Protein AF-A0A6A4U8E7-F1 (afdb_monomer)

Mean predicted aligned error: 12.21 Å

Structure (mmCIF, N/CA/C/O backbone):
data_AF-A0A6A4U8E7-F1
#
_entry.id   AF-A0A6A4U8E7-F1
#
loop_
_atom_site.group_PDB
_atom_site.id
_atom_site.type_symbol
_atom_site.label_atom_id
_atom_site.label_alt_id
_atom_site.label_comp_id
_atom_site.label_asym_id
_atom_site.label_entity_id
_atom_site.label_seq_id
_atom_site.pdbx_PDB_ins_code
_atom_site.Cartn_x
_atom_site.Cartn_y
_atom_site.Cartn_z
_atom_site.occupancy
_atom_site.B_iso_or_equiv
_atom_site.auth_seq_id
_atom_site.auth_comp_id
_atom_site.auth_asym_id
_atom_site.auth_atom_id
_atom_site.pdbx_PDB_model_num
ATOM 1 N N . MET A 1 1 ? -28.619 -0.203 65.677 1.00 39.81 1 MET A N 1
ATOM 2 C CA . MET A 1 1 ? -28.770 0.314 64.304 1.00 39.81 1 MET A CA 1
ATOM 3 C C . MET A 1 1 ? -27.528 -0.074 63.530 1.00 39.81 1 MET A C 1
ATOM 5 O O . MET A 1 1 ? -26.461 0.410 63.869 1.00 39.81 1 MET A O 1
ATOM 9 N N . SER A 1 2 ? -27.633 -1.004 62.584 1.00 49.03 2 SER A N 1
ATOM 10 C CA . SER A 1 2 ? -26.520 -1.334 61.689 1.00 49.03 2 SER A CA 1
ATOM 11 C C . SER A 1 2 ? -26.690 -0.506 60.421 1.00 49.03 2 SER A C 1
ATOM 13 O O . SER A 1 2 ? -27.540 -0.829 59.594 1.00 49.03 2 SER A O 1
ATOM 15 N N . GLU A 1 3 ? -25.930 0.581 60.300 1.00 63.62 3 GLU A N 1
ATOM 16 C CA . GLU A 1 3 ? -25.820 1.343 59.055 1.00 63.62 3 GLU A CA 1
ATOM 17 C C . GLU A 1 3 ? -25.200 0.433 57.982 1.00 63.62 3 GLU A C 1
ATOM 19 O O . GLU A 1 3 ? -24.076 -0.052 58.120 1.00 63.62 3 GLU A O 1
ATOM 24 N N . GLN A 1 4 ? -25.965 0.135 56.933 1.00 62.72 4 GLN A N 1
ATOM 25 C CA . GLN A 1 4 ? -25.472 -0.565 55.749 1.00 62.72 4 GLN A CA 1
ATOM 26 C C . GLN A 1 4 ? -2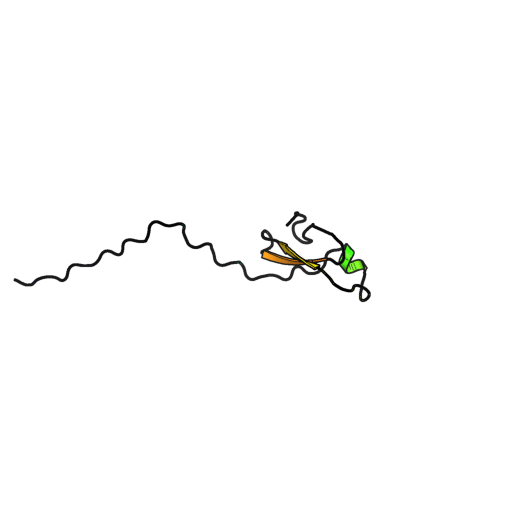4.755 0.455 54.849 1.00 62.72 4 GLN A C 1
ATOM 28 O O . GLN A 1 4 ? -25.318 1.523 54.606 1.00 62.72 4 GLN A O 1
ATOM 33 N N . PRO A 1 5 ? -23.548 0.158 54.336 1.00 62.44 5 PRO A N 1
ATOM 34 C CA . PRO A 1 5 ? -22.821 1.082 53.476 1.00 62.44 5 PRO A CA 1
ATOM 35 C C . PRO A 1 5 ? -23.565 1.258 52.149 1.00 62.44 5 PRO A C 1
ATOM 37 O O . PRO A 1 5 ? -23.896 0.288 51.462 1.00 62.44 5 PRO A O 1
ATOM 40 N N . GLU A 1 6 ? -23.846 2.513 51.812 1.00 69.31 6 GLU A N 1
ATOM 41 C CA . GLU A 1 6 ? -24.557 2.917 50.605 1.00 69.31 6 GLU A CA 1
ATOM 42 C C . GLU A 1 6 ? -23.793 2.424 49.361 1.00 69.31 6 GLU A C 1
ATOM 44 O O . GLU A 1 6 ? -22.637 2.783 49.124 1.00 69.31 6 GLU A O 1
ATOM 49 N N . ARG A 1 7 ? -24.411 1.526 48.583 1.00 72.12 7 A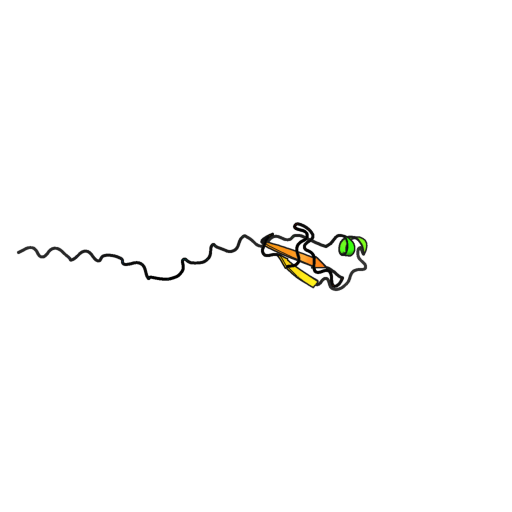RG A N 1
ATOM 50 C CA . ARG A 1 7 ? -23.821 0.994 47.349 1.00 72.12 7 ARG A CA 1
ATOM 51 C C . ARG A 1 7 ? -23.762 2.103 46.306 1.00 72.12 7 ARG A C 1
ATOM 53 O O . ARG A 1 7 ? -24.797 2.541 45.811 1.00 72.12 7 ARG A O 1
ATOM 60 N N . SER A 1 8 ? -22.553 2.497 45.923 1.00 78.25 8 SER A N 1
ATOM 61 C CA . SER A 1 8 ? -22.342 3.433 44.826 1.00 78.25 8 SER A CA 1
ATOM 62 C C . SER A 1 8 ? -22.800 2.823 43.497 1.00 78.25 8 SER A C 1
ATOM 64 O O . SER A 1 8 ? -22.384 1.735 43.095 1.00 78.25 8 SER A O 1
ATOM 66 N N . VAL A 1 9 ? -23.689 3.534 42.803 1.00 81.81 9 VAL A N 1
ATOM 67 C CA . VAL A 1 9 ? -24.122 3.190 41.447 1.00 81.81 9 VAL A CA 1
ATOM 68 C C . VAL A 1 9 ? -23.152 3.836 40.467 1.00 81.81 9 VAL A C 1
ATOM 70 O O . VAL A 1 9 ? -23.014 5.057 40.422 1.00 81.81 9 VAL A O 1
ATOM 73 N N . VAL A 1 10 ? -22.467 3.016 39.671 1.00 81.94 10 VAL A N 1
ATOM 74 C CA . VAL A 1 10 ? -21.591 3.505 38.602 1.00 81.94 10 VAL A CA 1
ATOM 75 C C . VAL A 1 10 ? -22.465 4.036 37.467 1.00 81.94 10 VAL A C 1
ATOM 77 O O . VAL A 1 10 ? -23.073 3.259 36.732 1.00 81.94 10 VAL A O 1
ATOM 80 N N . VAL A 1 11 ? -22.530 5.360 37.323 1.00 81.69 11 VAL A N 1
ATOM 81 C CA . VAL A 1 11 ? -23.202 6.018 36.197 1.00 81.69 11 VAL A CA 1
ATOM 82 C C . VAL A 1 11 ? -22.177 6.222 35.076 1.00 81.69 11 VAL A C 1
ATOM 84 O O . VAL A 1 11 ? -21.219 6.975 35.265 1.00 81.69 11 VAL A O 1
ATOM 87 N N . PRO A 1 12 ? -22.319 5.553 33.917 1.00 74.69 12 PRO A N 1
ATOM 88 C CA . PRO A 1 12 ? -21.403 5.750 32.804 1.00 74.69 12 PRO A CA 1
ATOM 89 C C . PRO A 1 12 ? -21.539 7.168 32.244 1.00 74.69 12 PRO A C 1
ATOM 91 O O . PRO A 1 12 ? -22.640 7.703 32.114 1.00 74.69 12 PRO A O 1
ATOM 94 N N . PHE A 1 13 ? -20.402 7.770 31.899 1.00 79.25 13 PHE A N 1
ATOM 95 C CA . PHE A 1 13 ? -20.353 9.120 31.354 1.00 79.25 13 PHE A CA 1
ATOM 96 C C . PHE A 1 13 ? -21.132 9.198 30.025 1.00 79.25 13 PHE A C 1
ATOM 98 O O . PHE A 1 13 ? -20.863 8.396 29.123 1.00 79.25 13 PHE A O 1
ATOM 105 N N . PRO A 1 14 ? -22.076 10.145 29.870 1.00 79.44 14 PRO A N 1
ATOM 106 C CA . PRO A 1 14 ? -22.778 10.353 28.613 1.00 79.44 14 PRO A CA 1
ATOM 107 C C . PRO A 1 14 ? -21.808 10.961 27.594 1.00 79.44 14 PRO A C 1
ATOM 109 O O . PRO A 1 14 ? -21.552 12.161 27.580 1.00 79.44 14 PRO A O 1
ATOM 112 N N . GLY A 1 15 ? -21.237 10.112 26.745 1.00 79.88 15 GLY A N 1
ATOM 113 C CA . GLY A 1 15 ? -20.308 10.514 25.697 1.00 79.88 15 GLY A CA 1
ATOM 114 C C . GLY A 1 15 ? -20.294 9.521 24.535 1.00 79.88 15 GLY A C 1
ATOM 115 O O . GLY A 1 15 ? -20.787 8.396 24.671 1.00 79.88 15 GLY A O 1
ATOM 116 N N . PRO A 1 16 ? -19.754 9.918 23.369 1.00 76.38 16 PRO A N 1
ATOM 117 C CA . PRO A 1 16 ? -19.572 8.996 22.260 1.00 76.38 16 PRO A CA 1
ATOM 118 C C . PRO A 1 16 ? -18.723 7.808 22.721 1.00 76.38 16 PRO A C 1
ATOM 120 O O . PRO A 1 16 ? -17.718 7.971 23.416 1.00 76.38 16 PRO A O 1
ATOM 123 N N . ARG A 1 17 ? -19.141 6.595 22.341 1.00 72.81 17 ARG A N 1
ATOM 124 C CA . ARG A 1 17 ? -18.358 5.384 22.615 1.00 72.81 17 ARG A CA 1
ATOM 125 C C . ARG A 1 17 ? -16.946 5.555 22.042 1.00 72.81 17 ARG A C 1
ATOM 127 O O . ARG A 1 17 ? -16.826 6.110 20.946 1.00 72.81 17 ARG A O 1
ATOM 134 N N . PRO A 1 18 ? -15.900 5.056 22.726 1.00 71.00 18 PRO A N 1
ATOM 135 C CA . PRO A 1 18 ? -14.556 5.076 22.169 1.00 71.00 18 PRO A CA 1
ATOM 136 C C . PRO A 1 18 ? -14.577 4.406 20.793 1.00 71.00 18 PRO A C 1
ATOM 138 O O . PRO A 1 18 ? -15.206 3.356 20.610 1.00 71.00 18 PRO A O 1
ATOM 141 N N . ALA A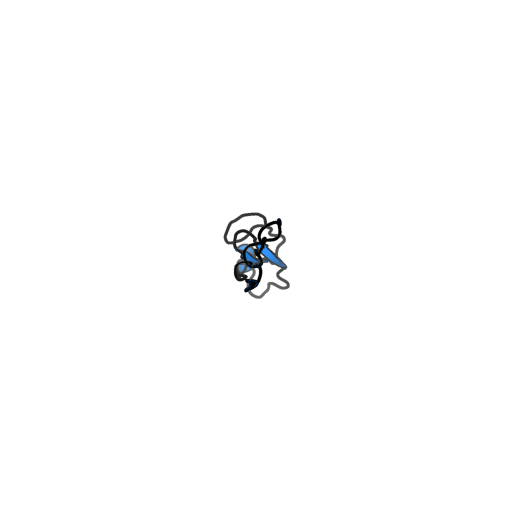 1 19 ? -13.937 5.050 19.814 1.00 69.88 19 ALA A N 1
ATOM 142 C CA . ALA A 1 19 ? -13.798 4.488 18.480 1.00 69.88 19 ALA A CA 1
ATOM 143 C C . ALA A 1 19 ? -13.185 3.085 18.590 1.00 69.88 19 ALA A C 1
ATOM 145 O O . ALA A 1 19 ? -12.315 2.839 19.430 1.00 69.88 19 ALA A O 1
ATOM 146 N N . LYS A 1 20 ? -13.665 2.149 17.761 1.00 69.69 20 LYS A N 1
ATOM 147 C CA . LYS A 1 20 ? -13.081 0.804 17.699 1.00 69.69 20 LYS A CA 1
ATOM 148 C C . LYS A 1 20 ? -11.578 0.939 17.465 1.00 69.69 20 LYS A C 1
ATOM 150 O O . LYS A 1 20 ? -11.164 1.795 16.684 1.00 69.69 20 LYS A O 1
ATOM 155 N N . ALA A 1 21 ? -10.795 0.096 18.141 1.00 68.75 21 ALA A N 1
ATOM 156 C CA . ALA A 1 21 ? -9.349 0.074 17.969 1.00 68.75 21 ALA A CA 1
ATOM 157 C C . ALA A 1 21 ? -9.013 0.039 16.467 1.00 68.75 21 ALA A C 1
ATOM 159 O O . ALA A 1 21 ? -9.649 -0.733 15.735 1.00 68.75 21 ALA A O 1
ATOM 160 N N . PRO A 1 22 ? -8.072 0.881 15.999 1.00 66.25 22 PRO A N 1
ATOM 161 C CA . PRO A 1 22 ? -7.701 0.903 14.595 1.00 66.25 22 PRO A CA 1
ATOM 162 C C . PRO A 1 22 ? -7.270 -0.504 14.191 1.00 66.25 22 PRO A C 1
ATOM 164 O O . PRO A 1 22 ? -6.517 -1.170 14.910 1.00 66.25 22 PRO A O 1
ATOM 167 N N . ALA A 1 23 ? -7.795 -0.985 13.064 1.00 72.38 23 ALA A N 1
ATOM 168 C CA . ALA A 1 23 ? -7.367 -2.266 12.531 1.00 72.38 23 ALA A CA 1
ATOM 169 C C . ALA A 1 23 ? -5.846 -2.232 12.332 1.00 72.38 23 ALA A C 1
ATOM 171 O O . ALA A 1 23 ? -5.284 -1.197 11.965 1.00 72.38 23 ALA A O 1
ATOM 172 N N . LYS A 1 24 ? -5.179 -3.358 12.608 1.00 81.31 24 LYS A N 1
ATOM 173 C CA . LYS A 1 24 ? -3.721 -3.461 12.494 1.00 81.31 24 LYS A CA 1
ATOM 174 C C . LYS A 1 24 ? -3.290 -2.959 11.105 1.00 81.31 24 LYS A C 1
ATOM 176 O O . LYS A 1 24 ? -3.783 -3.524 10.125 1.00 81.31 24 LYS A O 1
ATOM 181 N N . PRO A 1 25 ? -2.401 -1.949 11.014 1.00 84.12 25 PRO A N 1
ATOM 182 C CA . PRO A 1 25 ? -1.962 -1.406 9.736 1.00 84.12 25 PRO A CA 1
ATOM 183 C C . PRO A 1 25 ? -1.438 -2.518 8.830 1.00 84.12 25 PRO A C 1
ATOM 185 O O . PRO A 1 25 ? -0.591 -3.315 9.243 1.00 84.12 25 PRO A O 1
ATOM 188 N N . ARG A 1 26 ? -1.973 -2.595 7.612 1.00 86.31 26 ARG A N 1
ATOM 189 C CA . ARG A 1 26 ? -1.550 -3.561 6.594 1.00 86.31 26 ARG A CA 1
ATOM 190 C C . ARG A 1 26 ? -0.631 -2.884 5.587 1.00 86.31 26 ARG A C 1
ATOM 192 O O . ARG A 1 26 ? -0.893 -1.758 5.180 1.00 86.31 26 ARG A O 1
ATOM 199 N N . ASP A 1 27 ? 0.400 -3.590 5.150 1.00 88.62 27 ASP A N 1
ATOM 200 C CA . ASP A 1 27 ? 1.128 -3.204 3.943 1.00 88.62 27 ASP A CA 1
ATOM 201 C C . ASP A 1 27 ? 0.367 -3.746 2.724 1.00 88.62 27 ASP A C 1
ATOM 203 O O . ASP A 1 27 ? 0.108 -4.948 2.618 1.00 88.62 27 ASP A O 1
ATOM 207 N N . LEU A 1 28 ? -0.073 -2.841 1.851 1.00 89.12 28 LEU A N 1
ATOM 208 C CA . LEU A 1 28 ? -0.789 -3.147 0.612 1.00 89.12 28 LEU A CA 1
ATOM 209 C C . LEU A 1 28 ? 0.164 -3.195 -0.597 1.00 89.12 28 LEU A C 1
ATOM 211 O O . LEU A 1 28 ? -0.227 -3.653 -1.673 1.00 89.12 28 LEU A O 1
ATOM 215 N N . GLY A 1 29 ? 1.407 -2.736 -0.428 1.00 89.25 29 GLY A N 1
ATOM 216 C CA . GLY A 1 29 ? 2.447 -2.727 -1.446 1.00 89.25 29 GLY A CA 1
ATOM 217 C C . GLY A 1 29 ? 2.304 -1.625 -2.500 1.00 89.25 29 GLY A C 1
ATOM 218 O O . GLY A 1 29 ? 1.659 -0.595 -2.301 1.00 89.25 29 GLY A O 1
ATOM 219 N N . LEU A 1 30 ? 2.961 -1.844 -3.640 1.00 87.00 30 LEU A N 1
ATOM 220 C CA . LEU A 1 30 ? 3.049 -0.889 -4.748 1.00 87.00 30 LEU A CA 1
ATOM 221 C C . LEU A 1 30 ? 1.852 -0.979 -5.708 1.00 87.00 30 LEU A C 1
ATOM 223 O O . LEU A 1 30 ? 1.307 -2.065 -5.952 1.00 87.00 30 LEU A O 1
ATOM 227 N N . THR A 1 31 ? 1.497 0.149 -6.324 1.00 87.62 31 THR A N 1
ATOM 228 C CA . THR A 1 31 ? 0.554 0.181 -7.457 1.00 87.62 31 THR A CA 1
ATOM 229 C C . THR A 1 31 ? 1.084 -0.596 -8.666 1.00 87.62 31 THR A C 1
ATOM 231 O O . THR A 1 31 ? 2.279 -0.870 -8.782 1.00 87.62 31 THR A O 1
ATOM 234 N N . ALA A 1 32 ? 0.196 -0.957 -9.598 1.00 85.62 32 ALA A N 1
ATOM 235 C CA . ALA A 1 32 ? 0.576 -1.692 -10.807 1.00 85.62 32 ALA A CA 1
ATOM 236 C C . ALA A 1 32 ? 1.603 -0.927 -11.660 1.00 85.62 32 ALA A C 1
ATOM 238 O O . ALA A 1 32 ? 2.601 -1.506 -12.087 1.00 85.62 32 ALA A O 1
ATOM 239 N N . LEU A 1 33 ? 1.403 0.383 -11.840 1.00 83.50 33 LEU A N 1
ATOM 240 C CA . LEU A 1 33 ? 2.365 1.252 -12.521 1.00 83.50 33 LEU A CA 1
ATOM 241 C C . LEU A 1 33 ? 3.689 1.303 -11.769 1.00 83.50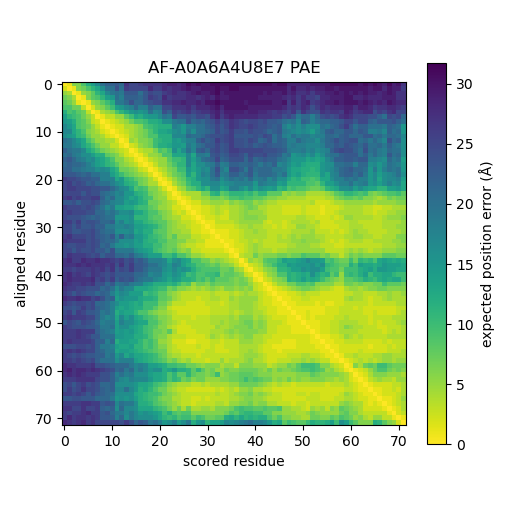 33 LEU A C 1
ATOM 243 O O . LEU A 1 33 ? 4.748 1.131 -12.365 1.00 83.50 33 LEU A O 1
ATOM 247 N N . SER A 1 34 ? 3.635 1.457 -10.450 1.00 85.06 34 SER A N 1
ATOM 248 C CA . SER A 1 34 ? 4.846 1.519 -9.638 1.00 85.06 34 SER A CA 1
ATOM 249 C C . SER A 1 34 ? 5.642 0.211 -9.656 1.00 85.06 34 SER A C 1
ATOM 251 O O . SER A 1 34 ? 6.868 0.245 -9.643 1.00 85.06 34 SER A O 1
ATOM 253 N N . LYS A 1 35 ? 4.973 -0.941 -9.778 1.00 86.25 35 LYS A N 1
ATOM 254 C CA . LYS A 1 35 ? 5.623 -2.249 -9.966 1.00 86.25 35 LYS A CA 1
ATOM 255 C C . LYS A 1 35 ? 6.350 -2.368 -11.308 1.00 86.25 35 LYS A C 1
ATOM 257 O O . LYS A 1 35 ? 7.391 -3.014 -11.359 1.00 86.25 35 LYS A O 1
ATOM 262 N N . SER A 1 36 ? 5.838 -1.746 -12.375 1.00 86.50 36 SER A N 1
ATOM 263 C CA . SER A 1 36 ? 6.466 -1.811 -13.707 1.00 86.50 36 SER A CA 1
ATOM 264 C C . SER A 1 36 ? 7.816 -1.095 -13.795 1.00 86.50 36 SER A C 1
ATOM 266 O O . SER A 1 36 ? 8.612 -1.401 -14.678 1.00 86.50 36 SER A O 1
ATOM 268 N N . LEU A 1 37 ? 8.098 -0.178 -12.867 1.00 80.44 37 LEU A N 1
ATOM 269 C CA . LEU A 1 37 ? 9.309 0.638 -12.894 1.00 80.44 37 LEU A CA 1
ATOM 270 C C . LEU A 1 37 ? 10.549 -0.095 -12.343 1.00 80.44 37 LEU A C 1
ATOM 272 O O . LEU A 1 37 ? 11.671 0.348 -12.571 1.00 80.44 37 LEU A O 1
ATOM 276 N N . GLY A 1 38 ? 10.373 -1.232 -11.659 1.00 70.81 38 GLY A N 1
ATOM 277 C 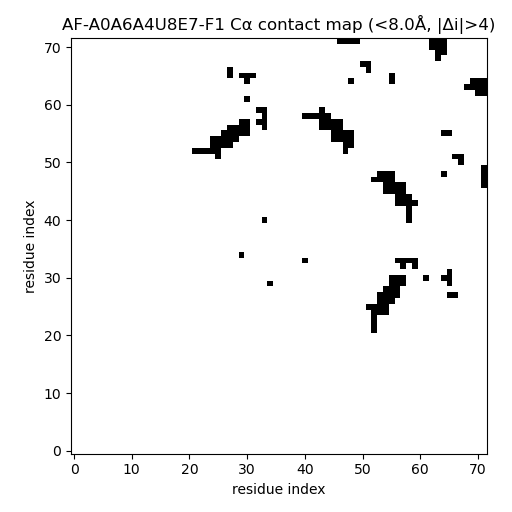CA . GLY A 1 38 ? 11.480 -2.067 -11.183 1.00 70.81 38 GLY A CA 1
ATOM 278 C C . GLY A 1 38 ? 12.429 -1.354 -10.196 1.00 70.81 38 GLY A C 1
ATOM 279 O O . GLY A 1 38 ? 12.014 -0.433 -9.493 1.00 70.81 38 GLY A O 1
ATOM 280 N N . PRO A 1 39 ? 13.714 -1.758 -10.113 1.00 69.38 39 PRO A N 1
ATOM 281 C CA . PRO A 1 39 ? 14.678 -1.226 -9.137 1.00 69.38 39 PRO A CA 1
ATOM 282 C C . PRO A 1 39 ? 15.140 0.212 -9.427 1.00 69.38 39 PRO A C 1
ATOM 284 O O . PRO A 1 39 ? 15.882 0.791 -8.640 1.00 69.38 39 PRO A O 1
ATOM 287 N N . VAL A 1 40 ? 14.716 0.795 -10.551 1.00 70.44 40 VAL A N 1
ATOM 288 C CA . VAL A 1 40 ? 15.060 2.166 -10.967 1.00 70.44 40 VAL A CA 1
ATOM 289 C C . VAL A 1 40 ? 14.214 3.217 -10.239 1.00 70.44 40 VAL A C 1
ATOM 291 O O . VAL A 1 40 ? 14.433 4.419 -10.375 1.00 70.44 40 VAL A O 1
ATOM 294 N N . ALA A 1 41 ? 13.216 2.768 -9.484 1.00 69.56 41 ALA A N 1
ATOM 295 C CA . ALA A 1 41 ? 12.219 3.612 -8.871 1.00 69.56 41 ALA A CA 1
ATOM 296 C C . ALA A 1 41 ? 12.703 4.177 -7.527 1.00 69.56 41 ALA A C 1
ATOM 298 O O . ALA A 1 41 ? 12.842 3.464 -6.532 1.00 69.56 41 ALA A O 1
ATOM 299 N N . ILE A 1 42 ? 12.941 5.486 -7.503 1.00 71.75 42 ILE A N 1
ATOM 300 C CA . ILE A 1 42 ? 13.457 6.216 -6.344 1.00 71.75 42 ILE A CA 1
ATOM 301 C C . ILE A 1 42 ? 12.315 7.044 -5.746 1.00 71.75 42 ILE A C 1
ATOM 303 O O . ILE A 1 42 ? 11.606 7.728 -6.479 1.00 71.75 42 ILE A O 1
ATOM 307 N N . SER A 1 43 ? 12.156 7.018 -4.418 1.00 78.00 43 SER A N 1
ATOM 308 C CA . SER A 1 43 ? 11.178 7.836 -3.674 1.00 78.00 43 SER A CA 1
ATOM 309 C C . SER A 1 43 ? 9.697 7.499 -3.939 1.00 78.00 43 SER A C 1
ATOM 311 O O . SER A 1 43 ? 8.959 8.257 -4.570 1.00 78.00 43 SER A O 1
ATOM 313 N N . ALA A 1 44 ? 9.227 6.357 -3.423 1.00 83.88 44 ALA A N 1
ATOM 314 C CA . ALA A 1 44 ? 7.794 6.062 -3.400 1.00 83.88 44 ALA A CA 1
ATOM 315 C C . ALA A 1 44 ? 7.086 6.903 -2.326 1.00 83.88 44 ALA A C 1
ATOM 31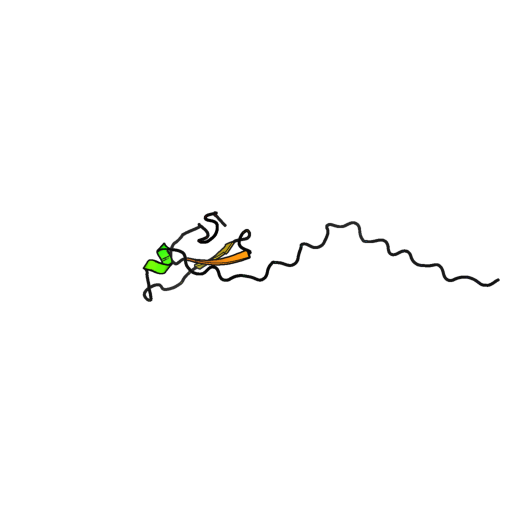7 O O . ALA A 1 44 ? 7.544 6.979 -1.184 1.00 83.88 44 ALA A O 1
ATOM 318 N N . LYS A 1 45 ? 5.935 7.484 -2.663 1.00 87.56 45 LYS A N 1
ATOM 319 C CA . LYS A 1 45 ? 5.040 8.133 -1.702 1.00 87.56 45 LYS A CA 1
ATOM 320 C C . LYS A 1 45 ? 4.106 7.096 -1.095 1.00 87.56 45 LYS A C 1
ATOM 322 O O . LYS A 1 45 ? 3.486 6.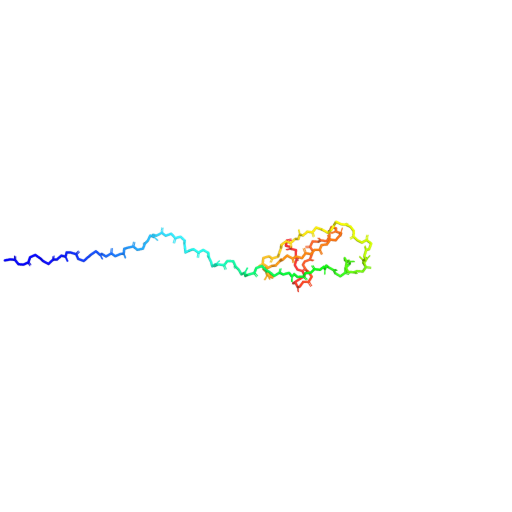328 -1.825 1.00 87.56 45 LYS A O 1
ATOM 327 N N . GLY A 1 46 ? 4.030 7.079 0.232 1.00 89.19 46 GLY A N 1
ATOM 328 C CA . GLY A 1 46 ? 3.069 6.268 0.970 1.00 89.19 46 GLY A CA 1
ATOM 329 C C . GLY A 1 46 ? 1.716 6.968 1.068 1.00 89.19 46 GLY A C 1
ATOM 330 O O . GLY A 1 46 ? 1.657 8.169 1.324 1.00 89.19 46 GLY A O 1
ATOM 331 N N . HIS A 1 47 ? 0.643 6.204 0.905 1.00 89.25 47 HIS A N 1
ATOM 332 C CA . HIS A 1 47 ? -0.743 6.659 0.974 1.00 89.25 47 HIS A CA 1
ATOM 333 C C . HIS A 1 47 ? -1.539 5.727 1.881 1.00 89.25 47 HIS A C 1
ATOM 335 O O . HIS A 1 47 ? -1.362 4.509 1.834 1.00 89.25 47 HIS A O 1
ATOM 341 N N . TRP A 1 48 ? -2.436 6.282 2.692 1.00 89.25 48 TRP A N 1
ATOM 342 C CA . TRP A 1 48 ? -3.291 5.502 3.584 1.00 89.25 48 TRP A CA 1
ATOM 343 C C . TRP A 1 48 ? -4.636 5.185 2.927 1.00 89.25 48 TRP A C 1
ATOM 345 O O . TRP A 1 48 ? -5.208 6.004 2.217 1.00 89.25 48 TRP A O 1
ATOM 355 N N . CYS A 1 49 ? -5.165 3.987 3.167 1.00 89.06 49 CYS A N 1
ATOM 356 C CA . CYS A 1 49 ? -6.506 3.604 2.743 1.00 89.06 49 CYS A CA 1
ATOM 357 C C . CYS A 1 49 ? -7.356 3.199 3.949 1.00 89.06 49 CYS A C 1
ATOM 359 O O . CYS A 1 49 ? -7.189 2.095 4.465 1.00 89.06 49 CYS A O 1
ATOM 361 N N . ASP A 1 50 ? -8.340 4.021 4.327 1.00 86.50 50 ASP A N 1
ATOM 362 C CA . ASP A 1 50 ? -9.251 3.728 5.450 1.00 86.50 50 ASP A CA 1
ATOM 363 C C . ASP A 1 50 ? -10.093 2.467 5.230 1.00 86.50 50 ASP A C 1
ATOM 365 O O . ASP A 1 50 ? -10.390 1.722 6.161 1.00 86.50 50 ASP A O 1
ATOM 369 N N . ARG A 1 51 ? -10.454 2.174 3.974 1.00 86.94 51 ARG A N 1
ATOM 370 C CA . ARG A 1 51 ? -11.228 0.965 3.648 1.00 86.94 51 ARG A CA 1
ATOM 371 C C . ARG A 1 51 ? -10.413 -0.315 3.799 1.00 86.94 51 ARG A C 1
ATOM 373 O O . ARG A 1 51 ? -10.948 -1.328 4.236 1.00 86.94 51 ARG A O 1
ATOM 380 N N . CYS A 1 52 ? -9.137 -0.279 3.422 1.00 87.69 52 CYS A N 1
ATOM 381 C CA . CYS A 1 52 ? -8.254 -1.444 3.500 1.00 87.69 52 CYS A CA 1
ATOM 382 C C . CYS A 1 52 ? -7.463 -1.496 4.816 1.00 87.69 52 CYS A C 1
ATOM 384 O O . CYS A 1 52 ? -6.841 -2.519 5.098 1.00 87.69 52 CYS A O 1
ATOM 386 N N . ASN A 1 53 ? -7.515 -0.420 5.612 1.00 89.25 53 ASN A N 1
ATOM 387 C CA . ASN A 1 53 ? -6.733 -0.204 6.828 1.00 89.25 53 ASN A CA 1
ATOM 388 C C . ASN A 1 53 ? -5.238 -0.464 6.602 1.00 89.25 53 ASN A C 1
ATOM 390 O O . ASN A 1 53 ? -4.607 -1.257 7.305 1.00 89.25 53 ASN A O 1
ATOM 394 N N . GLY A 1 54 ? -4.681 0.152 5.561 1.00 91.25 54 GLY A N 1
ATOM 395 C CA . GLY A 1 54 ? -3.307 -0.113 5.164 1.00 91.25 54 GLY A CA 1
ATOM 396 C C . GLY A 1 54 ? -2.662 0.983 4.335 1.00 91.25 54 GLY A C 1
ATOM 397 O O . GLY A 1 54 ? -3.346 1.842 3.776 1.00 91.25 54 GLY A O 1
ATOM 398 N N . ILE A 1 55 ? -1.334 0.918 4.268 1.00 90.88 55 ILE A N 1
ATOM 399 C CA . ILE A 1 55 ? -0.486 1.818 3.490 1.00 90.88 55 ILE A CA 1
ATOM 400 C C . ILE A 1 55 ? -0.185 1.157 2.146 1.00 90.88 55 ILE A C 1
ATOM 402 O O . ILE A 1 55 ? 0.156 -0.022 2.094 1.00 90.88 55 ILE A O 1
ATOM 406 N N . TRP A 1 56 ? -0.314 1.911 1.061 1.00 91.56 56 TRP A N 1
ATOM 407 C CA . TRP A 1 56 ? 0.177 1.539 -0.264 1.00 91.56 56 TRP A CA 1
ATOM 408 C C . TRP A 1 56 ? 1.156 2.594 -0.768 1.00 91.56 56 TRP A C 1
ATOM 410 O O . TRP A 1 56 ? 1.171 3.722 -0.278 1.00 91.56 56 TRP A O 1
ATOM 420 N N . TYR A 1 57 ? 1.973 2.233 -1.751 1.00 90.12 57 TYR A N 1
ATOM 421 C CA . TYR A 1 57 ? 3.056 3.080 -2.237 1.00 90.12 57 TYR A CA 1
ATOM 422 C C . TYR A 1 57 ? 2.919 3.358 -3.734 1.00 90.12 57 TYR A C 1
ATOM 424 O O . TYR A 1 57 ? 2.599 2.453 -4.513 1.00 90.12 57 TYR A O 1
ATOM 432 N N . SER A 1 58 ? 3.199 4.593 -4.153 1.00 88.12 58 SER A N 1
ATOM 433 C CA . SER A 1 58 ? 3.341 4.932 -5.569 1.00 88.12 58 SER A CA 1
ATOM 434 C C . SER A 1 58 ? 4.509 5.860 -5.858 1.00 88.12 58 SER A C 1
ATOM 436 O O . SER A 1 58 ? 4.779 6.802 -5.118 1.00 88.12 58 SER A O 1
ATOM 438 N N . TYR A 1 59 ? 5.180 5.622 -6.980 1.00 84.31 59 TYR A N 1
ATOM 439 C CA . TYR A 1 59 ? 6.188 6.543 -7.521 1.00 84.31 59 TYR A CA 1
ATOM 440 C C . TYR A 1 59 ? 5.550 7.681 -8.318 1.00 84.31 59 TYR A C 1
ATOM 442 O O . TYR A 1 59 ? 6.107 8.769 -8.439 1.00 84.31 59 TYR A O 1
ATOM 450 N N . PHE A 1 60 ? 4.350 7.439 -8.838 1.00 76.06 60 PHE A N 1
ATOM 451 C CA . PHE A 1 60 ? 3.572 8.418 -9.577 1.00 76.06 60 PHE A CA 1
ATOM 452 C C . PHE A 1 60 ? 2.550 9.100 -8.664 1.00 76.06 60 PHE A C 1
ATOM 454 O O . PHE A 1 60 ? 2.234 8.602 -7.580 1.00 76.06 60 PHE A O 1
ATOM 461 N N . GLY A 1 61 ? 1.981 10.218 -9.127 1.00 77.50 61 GLY A N 1
ATOM 462 C CA . GLY A 1 61 ? 0.815 10.874 -8.517 1.00 77.50 61 GLY A CA 1
ATOM 463 C C . GLY A 1 61 ? -0.477 10.055 -8.640 1.00 77.50 61 GLY A C 1
ATOM 464 O O . GLY A 1 61 ? -1.545 10.609 -8.884 1.00 77.50 61 GLY A O 1
ATOM 465 N N . GLU A 1 62 ? -0.377 8.730 -8.538 1.00 79.00 62 GLU A N 1
ATOM 466 C CA . GLU A 1 62 ? -1.518 7.839 -8.432 1.00 79.00 62 GLU A CA 1
ATOM 467 C C . GLU A 1 62 ? -2.233 8.128 -7.117 1.00 79.00 62 GLU A C 1
ATOM 469 O O . GLU A 1 62 ? -1.603 8.317 -6.082 1.00 79.00 62 GLU A O 1
ATOM 474 N N . ALA A 1 63 ? -3.561 8.170 -7.179 1.00 80.25 63 ALA A N 1
ATOM 475 C CA . ALA A 1 63 ? -4.430 8.398 -6.027 1.00 80.25 63 ALA A CA 1
ATOM 476 C C . ALA A 1 63 ? -5.389 7.220 -5.804 1.00 80.25 63 ALA A C 1
ATOM 478 O O . ALA A 1 63 ? -6.384 7.365 -5.106 1.00 80.25 63 ALA A O 1
ATOM 479 N N . ARG A 1 64 ? -5.172 6.075 -6.470 1.00 86.25 64 ARG A N 1
ATOM 480 C CA . ARG A 1 64 ? -6.082 4.922 -6.418 1.00 86.25 64 ARG A CA 1
ATOM 481 C C . ARG A 1 64 ? -5.440 3.781 -5.644 1.00 86.25 64 ARG A C 1
ATOM 483 O O . ARG A 1 64 ? -4.400 3.273 -6.049 1.00 86.25 64 ARG A O 1
ATOM 490 N N . CYS A 1 65 ? -6.113 3.340 -4.584 1.00 88.94 65 CYS A N 1
ATOM 491 C CA . CYS A 1 65 ? -5.686 2.186 -3.802 1.00 88.94 65 CYS A CA 1
ATOM 492 C C . CYS A 1 65 ? -5.639 0.921 -4.687 1.00 88.94 65 CYS A C 1
ATOM 494 O O . CYS A 1 65 ? -6.638 0.619 -5.351 1.00 88.94 65 CYS A O 1
ATOM 496 N N . PRO A 1 66 ? -4.538 0.143 -4.671 1.00 87.31 66 PRO A N 1
ATOM 497 C CA . PRO A 1 66 ? -4.387 -1.047 -5.512 1.00 87.31 66 PRO A CA 1
ATOM 498 C C . PRO A 1 66 ? -5.326 -2.199 -5.129 1.00 87.31 66 PRO A C 1
ATOM 500 O O . PRO A 1 66 ? -5.526 -3.106 -5.930 1.00 87.31 66 PRO A O 1
ATOM 503 N N . VAL A 1 67 ? -5.902 -2.176 -3.922 1.00 88.00 67 VAL A N 1
ATOM 504 C CA . VAL A 1 67 ? -6.782 -3.243 -3.419 1.00 88.00 67 VAL A CA 1
ATOM 505 C C . VAL A 1 67 ? -8.257 -2.926 -3.655 1.00 88.00 67 VAL A C 1
ATOM 507 O O . VAL A 1 67 ? -8.988 -3.770 -4.162 1.00 88.00 67 VAL A O 1
ATOM 510 N N . CYS A 1 68 ? -8.717 -1.719 -3.306 1.00 87.50 68 CYS A N 1
ATOM 511 C CA . CYS A 1 68 ? -10.137 -1.359 -3.412 1.00 87.50 68 CYS A CA 1
ATOM 512 C C . CYS A 1 68 ? -10.477 -0.455 -4.608 1.00 87.50 68 CYS A C 1
ATOM 514 O O . CYS A 1 68 ? -11.653 -0.184 -4.848 1.00 87.50 68 CYS A O 1
ATOM 516 N N . GLY A 1 69 ? -9.480 0.070 -5.329 1.00 83.00 69 GLY A N 1
ATOM 517 C CA . GLY A 1 69 ? -9.664 0.944 -6.495 1.00 83.00 69 GLY A CA 1
ATOM 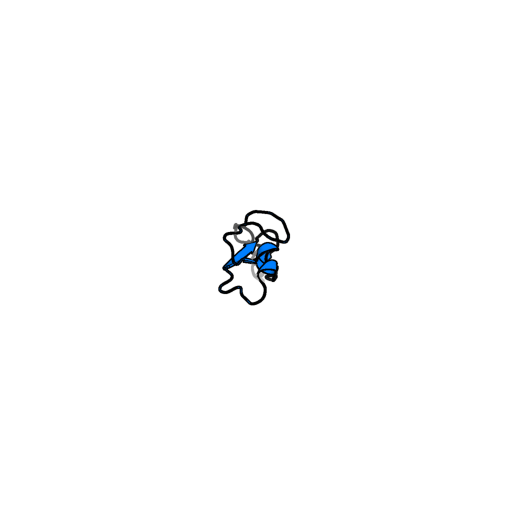518 C C . GLY A 1 69 ? -10.236 2.337 -6.195 1.00 83.00 69 GLY A C 1
ATOM 519 O O . GLY A 1 69 ? -10.427 3.127 -7.129 1.00 83.00 69 GLY A O 1
ATOM 520 N N . GLY A 1 70 ? -10.514 2.637 -4.921 1.00 80.19 70 GLY A N 1
ATOM 521 C CA . GLY A 1 70 ? -11.005 3.927 -4.442 1.00 80.19 70 GLY A CA 1
ATOM 522 C C . GLY A 1 70 ? -9.906 4.984 -4.357 1.00 80.19 70 GLY A C 1
ATOM 523 O O . GLY A 1 70 ? -8.726 4.648 -4.265 1.00 80.19 70 GLY A O 1
ATOM 524 N N . ARG A 1 71 ? -10.317 6.257 -4.378 1.00 68.75 71 ARG A N 1
ATOM 525 C CA . ARG A 1 71 ? -9.459 7.381 -3.985 1.00 68.75 71 ARG A CA 1
ATOM 526 C C . ARG A 1 71 ? -9.488 7.502 -2.466 1.00 68.75 71 ARG A C 1
ATOM 528 O O . ARG A 1 71 ? -10.582 7.491 -1.897 1.00 68.75 71 ARG A O 1
ATOM 535 N N . CYS A 1 72 ? -8.320 7.494 -1.841 1.00 62.50 72 CYS A N 1
ATOM 536 C CA . CYS A 1 72 ? -8.132 7.506 -0.393 1.00 62.50 72 CYS A CA 1
ATOM 537 C C . CYS A 1 72 ? -7.041 8.511 -0.059 1.00 62.50 72 CYS A C 1
ATOM 539 O O . CYS A 1 72 ? -6.058 8.535 -0.835 1.00 62.50 72 CYS A O 1
#

Nearest PDB structures (foldseek):
  6nlb-assembly3_C  TM=4.602E-01  e=3.935E+00  Streptococcus
  1ze3-assembly1_D  TM=4.543E-01  e=6.330E+00  Escherichia coli
  8jlz-assembly1_A  TM=2.384E-01  e=5.163E+00  Homo sapiens

Sequence (72 aa):
MSEQPERSVVVPFPGPRPAKAPAKPRDLGLTALSKSLGPVAISAKGHWCDRCNGIWYSYFGEARCPVCGGRC

Radius of gyration: 24.17 Å; Cα contacts (8 Å, |Δi|>4): 85; chains: 1; bounding box: 44×14×78 Å

Secondary structure (DSSP, 8-state):
--------------SPPPPPPPPPPEEEEE-HHHHHTGGG---PEEEEETTTTEEEEESSS--B-TTT--B-

pLDDT: mean 79.36, std 10.11, range [39.81, 91.56]

Foldseek 3Di:
DDDDPDDDDDDDDPDDDPDDDQDDADEQEEAPVQVVCPPVQDDWDWDADSVVNYIYTYSDPDQARRPPRDRD

Solvent-accessible surface area (backbone atoms only — not comparable to full-atom values): 4884 Å² total; per-residue (Å²): 137,84,86,73,82,82,79,82,78,86,76,80,79,94,64,84,76,79,76,76,79,77,67,76,80,34,84,67,47,61,28,75,70,44,57,72,53,54,94,78,65,73,75,65,46,78,45,59,29,86,91,74,33,23,39,32,31,27,63,56,96,71,55,55,42,81,8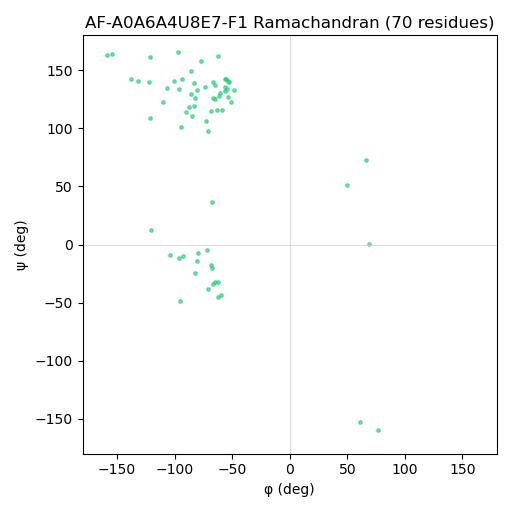6,80,66,44,78,92